Protein AF-A0AAW1F159-F1 (afdb_monomer_lite)

Foldseek 3Di:
DEDEEQEEEEEDEEAEDEEEYEHAEYEYDYEYQEYEEEDQYAEYEYDYEYAEYEYEDNYAEYEYEEEYQYYHYEYQYPYYDYWYFHFDQDPVRDTDRDGDPPPHPHDDD

Radius of gyration: 13.98 Å; chains: 1; bounding box: 42×28×31 Å

pLDDT: mean 75.84, std 18.67, range [32.16, 95.56]

Secondary structure (DSSP, 8-state):
----SSEEEEEE-SSEEEEEE-SSEEEEEE--SEEEEEE--SEEEEEE--SEEEEEE--SEEEEEEEESEEEEEE--SEEEEEEEEEEE-TTS-EEEEE-----B----

Sequence (109 aa):
MLSANQNVYILSANQSVYILSANQNVFILSANQSDYILSANQSVYILSANHSVYILLANQRCYILLANQSVYIFSVNPSVYILSANQSPLPDGIMVLNIFTVKVVRLCC

Organism: Zoarces viviparus (NCBI:txid48416)

Structure (mmCIF, N/CA/C/O backbone):
data_AF-A0AAW1F159-F1
#
_entry.id   AF-A0AAW1F159-F1
#
loop_
_atom_site.group_PDB
_atom_site.id
_atom_site.type_symbol
_atom_site.label_atom_id
_atom_site.label_alt_id
_atom_site.label_comp_id
_atom_site.label_asym_id
_atom_site.label_entity_id
_atom_site.label_seq_id
_atom_site.pdbx_PDB_ins_code
_atom_site.Cartn_x
_atom_site.Cartn_y
_atom_site.Cartn_z
_atom_site.occupancy
_atom_site.B_iso_or_equiv
_atom_site.auth_seq_id
_atom_site.auth_comp_id
_atom_site.auth_asym_id
_atom_site.auth_atom_id
_atom_site.pdbx_PDB_model_num
ATOM 1 N N . MET A 1 1 ? -13.093 2.310 -7.317 1.00 49.03 1 MET A N 1
ATOM 2 C CA . MET A 1 1 ? -13.954 1.498 -6.426 1.00 49.03 1 MET A CA 1
ATOM 3 C C . MET A 1 1 ? -14.195 2.304 -5.157 1.00 49.03 1 MET A C 1
ATOM 5 O O . MET A 1 1 ? -13.212 2.775 -4.605 1.00 49.03 1 MET A O 1
ATOM 9 N N . LEU A 1 2 ? -15.447 2.531 -4.746 1.00 47.19 2 LEU A N 1
ATOM 10 C CA . LEU A 1 2 ? -15.790 3.246 -3.507 1.00 47.19 2 LEU A CA 1
ATOM 11 C C . LEU A 1 2 ? -16.521 2.255 -2.591 1.00 47.19 2 LEU A C 1
ATOM 13 O O . LEU A 1 2 ? -17.503 1.653 -3.014 1.00 47.19 2 LEU A O 1
ATOM 17 N N . SER A 1 3 ? -16.018 2.032 -1.379 1.00 53.12 3 SER A N 1
ATOM 18 C CA . SER A 1 3 ? -16.611 1.118 -0.395 1.00 53.12 3 SER A CA 1
ATOM 19 C C . SER A 1 3 ? -16.647 1.824 0.956 1.00 53.12 3 SER A C 1
ATOM 21 O O . SER A 1 3 ? -15.638 2.419 1.335 1.00 53.12 3 SER A O 1
ATOM 23 N N . ALA A 1 4 ? -17.806 1.784 1.619 1.00 55.59 4 ALA A N 1
ATOM 24 C CA . ALA A 1 4 ? -18.056 2.323 2.954 1.00 55.59 4 ALA A CA 1
ATOM 25 C C . ALA A 1 4 ? -18.418 1.159 3.892 1.00 55.59 4 ALA A C 1
ATOM 27 O O . ALA A 1 4 ? -19.584 0.906 4.176 1.00 55.59 4 ALA A O 1
ATOM 28 N N . ASN A 1 5 ? -17.402 0.409 4.308 1.00 65.94 5 ASN A N 1
ATOM 29 C CA . ASN A 1 5 ? -17.491 -0.738 5.206 1.00 65.94 5 ASN A CA 1
ATOM 30 C C . ASN A 1 5 ? -16.490 -0.559 6.358 1.00 65.94 5 ASN A C 1
ATOM 32 O O . ASN A 1 5 ? -15.512 0.170 6.243 1.00 65.94 5 ASN A O 1
ATOM 36 N N . GLN A 1 6 ? -16.678 -1.247 7.486 1.00 80.56 6 GLN A N 1
ATOM 37 C CA . GLN A 1 6 ? -15.683 -1.182 8.570 1.00 80.56 6 GLN A CA 1
ATOM 38 C C . GLN A 1 6 ? -14.305 -1.676 8.097 1.00 80.56 6 GLN A C 1
ATOM 40 O O . GLN A 1 6 ? -13.294 -1.023 8.352 1.00 80.56 6 GLN A O 1
ATOM 45 N N . ASN A 1 7 ? -14.282 -2.772 7.334 1.00 88.19 7 ASN A N 1
ATOM 46 C CA . ASN A 1 7 ? -13.071 -3.362 6.774 1.00 88.19 7 ASN A CA 1
ATOM 47 C C . ASN A 1 7 ? -13.204 -3.501 5.254 1.00 88.19 7 ASN A C 1
ATOM 49 O O . ASN A 1 7 ? -14.225 -3.991 4.767 1.00 88.19 7 ASN A O 1
ATOM 53 N N . VAL A 1 8 ? -12.168 -3.113 4.511 1.00 90.62 8 VAL A N 1
ATOM 54 C CA . VAL A 1 8 ? -12.130 -3.221 3.046 1.00 90.62 8 VAL A CA 1
ATOM 55 C C . VAL A 1 8 ? -10.841 -3.895 2.593 1.00 90.62 8 VAL A C 1
ATOM 57 O O . VAL A 1 8 ? -9.750 -3.535 3.033 1.00 90.62 8 VAL A O 1
ATOM 60 N N . TYR A 1 9 ? -10.982 -4.840 1.665 1.00 90.88 9 TYR A N 1
ATOM 61 C CA . TYR A 1 9 ? -9.877 -5.503 0.981 1.00 90.88 9 TYR A CA 1
ATOM 62 C C . TYR A 1 9 ? -9.941 -5.163 -0.503 1.00 90.88 9 TYR A C 1
ATOM 64 O O . TYR A 1 9 ? -10.987 -5.313 -1.135 1.00 90.88 9 TYR A O 1
ATOM 72 N N . ILE A 1 10 ? -8.829 -4.686 -1.051 1.00 90.81 10 ILE A N 1
ATOM 73 C CA . ILE A 1 10 ? -8.719 -4.290 -2.452 1.00 90.81 10 ILE A CA 1
ATOM 74 C C . ILE A 1 10 ? -7.604 -5.107 -3.083 1.00 90.81 10 ILE A C 1
ATOM 76 O O . ILE A 1 10 ? -6.463 -5.038 -2.636 1.00 90.81 10 ILE A O 1
ATOM 80 N N . LEU A 1 11 ? -7.952 -5.858 -4.125 1.00 92.94 11 LEU A N 1
ATOM 81 C CA . LEU A 1 11 ? -7.017 -6.586 -4.972 1.00 92.94 11 LEU A CA 1
ATOM 82 C C . LEU A 1 11 ? -7.142 -6.053 -6.396 1.00 92.94 11 LEU A C 1
ATOM 84 O O . LEU A 1 11 ? -8.253 -5.957 -6.920 1.00 92.94 11 LEU A O 1
ATOM 88 N N . SER A 1 12 ? -6.023 -5.713 -7.030 1.00 89.56 12 SER A N 1
ATOM 89 C CA . SER A 1 12 ? -6.037 -5.299 -8.433 1.00 89.56 12 SER A CA 1
ATOM 90 C C . SER A 1 12 ? -4.783 -5.727 -9.191 1.00 89.56 12 SER A C 1
ATOM 92 O O . SER A 1 12 ? -3.685 -5.712 -8.632 1.00 89.56 12 SER A O 1
ATOM 94 N N . ALA A 1 13 ? -4.990 -6.101 -10.455 1.00 91.25 13 ALA A N 1
ATOM 95 C CA . ALA A 1 13 ? -3.959 -6.440 -11.429 1.00 91.25 13 ALA A CA 1
ATOM 96 C C . ALA A 1 13 ? -4.412 -5.941 -12.814 1.00 91.25 13 ALA A C 1
ATOM 98 O O . ALA A 1 13 ? -5.164 -6.608 -13.518 1.00 91.25 13 ALA A O 1
ATOM 99 N N . ASN A 1 14 ? -4.031 -4.717 -13.157 1.00 87.88 14 ASN A N 1
ATOM 100 C CA . ASN A 1 14 ? -4.436 -3.949 -14.328 1.00 87.88 14 ASN A CA 1
ATOM 101 C C . ASN A 1 14 ? -3.272 -3.056 -14.787 1.00 87.88 14 ASN A C 1
ATOM 103 O O . ASN A 1 14 ? -2.267 -2.904 -14.097 1.00 87.88 14 ASN A O 1
ATOM 107 N N . GLN A 1 15 ? -3.419 -2.395 -15.937 1.00 88.38 15 GLN A N 1
ATOM 108 C CA . GLN A 1 15 ? -2.436 -1.397 -16.370 1.00 88.38 15 GLN A CA 1
ATOM 109 C C . GLN A 1 15 ? -2.372 -0.209 -15.398 1.00 88.38 15 GLN A C 1
ATOM 111 O O . GLN A 1 15 ? -1.308 0.086 -14.861 1.00 88.38 15 GLN A O 1
ATOM 116 N N . SER A 1 16 ? -3.510 0.424 -15.114 1.00 91.19 16 SER A N 1
ATOM 117 C CA . SER A 1 16 ? -3.578 1.583 -14.219 1.00 91.19 16 SER A CA 1
ATOM 118 C C . SER A 1 16 ? -4.749 1.466 -13.257 1.00 91.19 16 SER A C 1
ATOM 120 O O . SER A 1 16 ? -5.855 1.125 -13.682 1.00 91.19 16 SER A O 1
ATOM 122 N N . VAL A 1 17 ? -4.534 1.782 -11.977 1.00 92.69 17 VAL A N 1
ATOM 123 C CA . VAL A 1 17 ? -5.593 1.733 -10.959 1.00 92.69 17 VAL A CA 1
ATOM 124 C C . VAL A 1 17 ? -5.616 3.000 -10.111 1.00 92.69 17 VAL A C 1
ATOM 126 O O . VAL A 1 17 ? -4.591 3.529 -9.686 1.00 92.69 17 VAL A O 1
ATOM 129 N N . TYR A 1 18 ? -6.836 3.469 -9.843 1.00 91.94 18 TYR A N 1
ATOM 130 C CA . TYR A 1 18 ? -7.114 4.529 -8.883 1.00 91.94 18 TYR A CA 1
ATOM 131 C C . TYR A 1 18 ? -7.924 3.971 -7.711 1.00 91.94 18 TYR A C 1
ATOM 133 O O . TYR A 1 18 ? -9.034 3.451 -7.891 1.00 91.94 18 TYR A O 1
ATOM 141 N N . ILE A 1 19 ? -7.377 4.091 -6.503 1.00 90.81 19 ILE A N 1
ATOM 142 C CA . ILE A 1 19 ? -7.993 3.609 -5.266 1.00 90.81 19 ILE A CA 1
ATOM 143 C C . ILE A 1 19 ? -8.336 4.802 -4.378 1.00 90.81 19 ILE A C 1
ATOM 145 O O . ILE A 1 19 ? -7.462 5.591 -4.030 1.00 90.81 19 ILE A O 1
ATOM 149 N N . LEU A 1 20 ? -9.605 4.885 -3.970 1.00 91.62 20 LEU A N 1
ATOM 150 C CA . LEU A 1 20 ? -10.101 5.834 -2.977 1.00 91.62 20 LEU A CA 1
ATOM 151 C C . LEU A 1 20 ? -10.792 5.067 -1.851 1.00 91.62 20 LEU A C 1
ATOM 153 O O . LEU A 1 20 ? -11.692 4.269 -2.113 1.00 91.62 20 LEU A O 1
ATOM 157 N N . SER A 1 21 ? -10.384 5.303 -0.604 1.00 86.44 21 SER A N 1
ATOM 158 C CA . SER A 1 21 ? -10.964 4.615 0.555 1.00 86.44 21 SER A CA 1
ATOM 159 C C . SER A 1 21 ? -11.123 5.522 1.778 1.00 86.44 21 SER A C 1
ATOM 161 O O . SER A 1 21 ? -10.233 6.319 2.083 1.00 86.44 21 SER A O 1
ATOM 163 N N . ALA A 1 22 ? -12.261 5.367 2.465 1.00 89.81 22 ALA A N 1
ATOM 164 C CA . ALA A 1 22 ? -12.587 6.019 3.732 1.00 89.81 22 ALA A CA 1
ATOM 165 C C . ALA A 1 22 ? -13.399 5.062 4.629 1.00 89.81 22 ALA A C 1
ATOM 167 O O . ALA A 1 22 ? -14.617 4.962 4.527 1.00 89.81 22 ALA A O 1
ATOM 168 N N . ASN A 1 23 ? -12.689 4.300 5.452 1.00 87.94 23 ASN A N 1
ATOM 169 C CA . ASN A 1 23 ? -13.107 3.120 6.206 1.00 87.94 23 ASN A CA 1
ATOM 170 C C . ASN A 1 23 ? -12.268 3.014 7.495 1.00 87.94 23 ASN A C 1
ATOM 172 O O . ASN A 1 23 ? -11.273 3.722 7.667 1.00 87.94 23 ASN A O 1
ATOM 176 N N . GLN A 1 24 ? -12.622 2.116 8.419 1.00 88.94 24 GLN A N 1
ATOM 177 C CA . GLN A 1 24 ? -11.796 1.930 9.620 1.00 88.94 24 GLN A CA 1
ATOM 178 C C . GLN A 1 24 ? -10.486 1.221 9.271 1.00 88.94 24 GLN A C 1
ATOM 180 O O . GLN A 1 24 ? -9.414 1.769 9.523 1.00 88.94 24 GLN A O 1
ATOM 185 N N . ASN A 1 25 ? -10.561 0.049 8.634 1.00 92.31 25 ASN A N 1
ATOM 186 C CA . ASN A 1 25 ? -9.383 -0.721 8.239 1.00 92.31 25 ASN A CA 1
ATOM 187 C C . ASN A 1 25 ? -9.386 -1.012 6.740 1.00 92.31 25 ASN A C 1
ATOM 189 O O . ASN A 1 25 ? -10.382 -1.481 6.187 1.00 92.31 25 ASN A O 1
ATOM 193 N N . VAL A 1 26 ? -8.251 -0.774 6.083 1.00 94.00 26 VAL A N 1
ATOM 194 C CA . VAL A 1 26 ? -8.095 -1.047 4.651 1.00 94.00 26 VAL A CA 1
ATOM 195 C C . VAL A 1 26 ? -6.826 -1.840 4.387 1.00 94.00 26 VAL A C 1
ATOM 197 O O . VAL A 1 26 ? -5.746 -1.481 4.855 1.00 94.00 26 VAL A O 1
ATOM 200 N N . PHE A 1 27 ? -6.968 -2.894 3.592 1.00 95.25 27 PHE A N 1
ATOM 201 C CA . PHE A 1 27 ? -5.862 -3.659 3.039 1.00 95.25 27 PHE A CA 1
ATOM 202 C C . PHE A 1 27 ? -5.862 -3.531 1.515 1.00 95.25 27 PHE A C 1
ATOM 204 O O . PHE A 1 27 ? -6.857 -3.849 0.861 1.00 95.25 27 PHE A O 1
ATOM 211 N N . ILE A 1 28 ? -4.750 -3.066 0.953 1.00 94.88 28 ILE A N 1
ATOM 212 C CA . ILE A 1 28 ? -4.564 -2.904 -0.490 1.00 94.88 28 ILE A CA 1
ATOM 213 C C . ILE A 1 28 ? -3.439 -3.827 -0.942 1.00 94.88 28 ILE A C 1
ATOM 215 O O . ILE A 1 28 ? -2.323 -3.730 -0.435 1.00 94.88 28 ILE A O 1
ATOM 219 N N . LEU A 1 29 ? -3.742 -4.676 -1.921 1.00 95.56 29 LEU A N 1
ATOM 22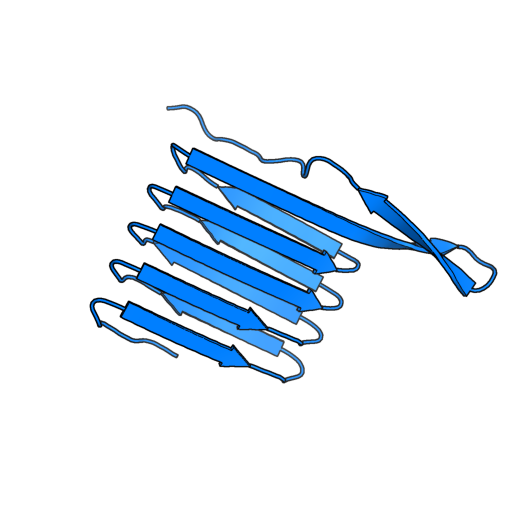0 C CA . LEU A 1 29 ? -2.777 -5.461 -2.675 1.00 95.56 29 LEU A CA 1
ATOM 221 C C . LEU A 1 29 ? -2.867 -5.088 -4.154 1.00 95.56 29 LEU A C 1
ATOM 223 O O . LEU A 1 29 ? -3.918 -5.254 -4.782 1.00 95.56 29 LEU A O 1
ATOM 227 N N . SER A 1 30 ? -1.768 -4.596 -4.715 1.00 91.81 30 SER A N 1
ATOM 228 C CA . SER A 1 30 ? -1.721 -4.202 -6.118 1.00 91.81 30 SER A CA 1
ATOM 229 C C . SER A 1 30 ? -0.469 -4.673 -6.848 1.00 91.81 30 SER A C 1
ATOM 231 O O . SER A 1 30 ? 0.639 -4.654 -6.311 1.00 91.81 30 SER A O 1
ATOM 233 N N . ALA A 1 31 ? -0.685 -5.112 -8.088 1.00 92.44 31 ALA A N 1
ATOM 234 C CA . ALA A 1 31 ? 0.351 -5.506 -9.034 1.00 92.44 31 ALA A CA 1
ATOM 235 C C . ALA A 1 31 ? -0.008 -4.942 -10.418 1.00 92.44 31 ALA A C 1
ATOM 237 O O . ALA A 1 31 ? -0.609 -5.616 -11.254 1.00 92.44 31 ALA A O 1
ATOM 238 N N . ASN A 1 32 ? 0.305 -3.665 -10.618 1.00 90.44 32 ASN A N 1
ATOM 239 C CA . ASN A 1 32 ? -0.120 -2.844 -11.748 1.00 90.44 32 ASN A CA 1
ATOM 240 C C . ASN A 1 32 ? 1.072 -2.125 -12.389 1.00 90.44 32 ASN A C 1
ATOM 242 O O . ASN A 1 32 ? 2.143 -2.006 -11.795 1.00 90.44 32 ASN A O 1
ATOM 246 N N . GLN A 1 33 ? 0.900 -1.565 -13.588 1.00 90.25 33 GLN A N 1
ATOM 247 C CA . GLN A 1 33 ? 1.932 -0.679 -14.134 1.00 90.25 33 GLN A CA 1
ATOM 248 C C . GLN A 1 33 ? 1.970 0.638 -13.344 1.00 90.25 33 GLN A C 1
ATOM 250 O O . GLN A 1 33 ? 3.043 1.058 -12.912 1.00 90.25 33 GLN A O 1
ATOM 255 N N . SER A 1 34 ? 0.812 1.264 -13.119 1.00 90.69 34 SER A N 1
ATOM 256 C CA . SER A 1 34 ? 0.704 2.536 -12.393 1.00 90.69 34 SER A CA 1
ATOM 257 C C . SER A 1 34 ? -0.426 2.536 -11.368 1.00 90.69 34 SER A C 1
ATOM 259 O O . SER A 1 34 ? -1.568 2.256 -11.724 1.00 90.69 34 SER A O 1
ATOM 261 N N . ASP A 1 35 ? -0.135 2.968 -10.139 1.00 92.75 35 ASP A N 1
ATOM 262 C CA . ASP A 1 35 ? -1.158 3.177 -9.108 1.00 92.75 35 ASP A CA 1
ATOM 263 C C . ASP A 1 35 ? -1.206 4.593 -8.565 1.00 92.75 35 ASP A C 1
ATOM 265 O O . ASP A 1 35 ? -0.180 5.223 -8.294 1.00 92.75 35 ASP A O 1
ATOM 269 N N . TYR A 1 36 ? -2.433 5.028 -8.292 1.00 93.88 36 TYR A N 1
ATOM 270 C CA . TYR A 1 36 ? -2.720 6.174 -7.449 1.00 93.88 36 TYR A CA 1
ATOM 271 C C . TYR A 1 36 ? -3.625 5.754 -6.289 1.00 93.88 36 TYR A C 1
ATOM 273 O O . TYR A 1 36 ? -4.751 5.292 -6.496 1.00 93.88 36 TYR A O 1
ATOM 281 N N . ILE A 1 37 ? -3.145 5.936 -5.060 1.00 92.69 37 ILE A N 1
ATOM 282 C CA . ILE A 1 37 ? -3.854 5.546 -3.840 1.00 92.69 37 ILE A CA 1
ATOM 283 C C . ILE A 1 37 ? -4.130 6.786 -2.992 1.00 92.69 37 ILE A C 1
ATOM 285 O O . ILE A 1 37 ? -3.203 7.453 -2.538 1.00 92.69 37 ILE A O 1
ATOM 289 N N . LEU A 1 38 ? -5.409 7.050 -2.729 1.00 93.00 38 LEU A N 1
ATOM 290 C CA . LEU A 1 38 ? -5.883 8.048 -1.776 1.00 93.00 38 LEU A CA 1
ATOM 291 C C . LEU A 1 38 ? -6.646 7.363 -0.642 1.00 93.00 38 LEU A C 1
ATOM 293 O O . LEU A 1 38 ? -7.591 6.600 -0.861 1.00 93.00 38 LEU A O 1
ATOM 297 N N . SER A 1 39 ? -6.235 7.634 0.590 1.00 90.00 39 SER A N 1
ATOM 298 C CA . SER A 1 39 ? -6.777 6.950 1.757 1.00 90.00 39 SER A CA 1
ATOM 299 C C . SER A 1 39 ? -6.924 7.889 2.949 1.00 90.00 39 SER A C 1
ATOM 301 O O . SER A 1 39 ? -5.954 8.537 3.343 1.00 90.00 39 SER A O 1
ATOM 303 N N . ALA A 1 40 ? -8.106 7.857 3.566 1.00 91.31 40 ALA A N 1
ATOM 304 C CA . ALA A 1 40 ? -8.420 8.520 4.829 1.00 91.31 40 ALA A CA 1
ATOM 305 C C . ALA A 1 40 ? -9.131 7.538 5.779 1.00 91.31 40 ALA A C 1
ATOM 307 O O . ALA A 1 40 ? -10.354 7.430 5.792 1.00 91.31 40 ALA A O 1
ATOM 308 N N . ASN A 1 41 ? -8.352 6.770 6.537 1.00 89.69 41 ASN A N 1
ATOM 309 C CA . ASN A 1 41 ? -8.787 5.598 7.295 1.00 89.69 41 ASN A CA 1
ATOM 310 C C . ASN A 1 41 ? -8.167 5.573 8.701 1.00 89.69 41 ASN A C 1
ATOM 312 O O . ASN A 1 41 ? -7.191 6.266 8.980 1.00 89.69 41 ASN A O 1
ATOM 316 N N . GLN A 1 42 ? -8.657 4.716 9.599 1.00 90.00 42 GLN A N 1
ATOM 317 C CA . GLN A 1 42 ? -7.990 4.543 10.893 1.00 90.00 42 GLN A CA 1
ATOM 318 C C . GLN A 1 42 ? -6.662 3.788 10.733 1.00 90.00 42 GLN A C 1
ATOM 320 O O . GLN A 1 42 ? -5.611 4.290 11.138 1.00 90.00 42 GLN A O 1
ATOM 325 N N . SER A 1 43 ? -6.704 2.617 10.098 1.00 91.62 43 SER A N 1
ATOM 326 C CA . SER A 1 43 ? -5.533 1.771 9.859 1.00 91.62 43 SER A CA 1
ATOM 327 C C . SER A 1 43 ? -5.460 1.339 8.401 1.00 91.62 43 SER A C 1
ATOM 329 O O . SER A 1 43 ? -6.461 0.910 7.826 1.00 91.62 43 SER A O 1
ATOM 331 N N . VAL A 1 44 ? -4.268 1.410 7.807 1.00 93.31 44 VAL A N 1
ATOM 332 C CA . VAL A 1 44 ? -4.050 0.980 6.420 1.00 93.31 44 VAL A CA 1
ATOM 333 C C . VAL A 1 44 ? -2.813 0.123 6.279 1.00 93.31 44 VAL A C 1
ATOM 335 O O . VAL A 1 44 ? -1.750 0.446 6.811 1.00 93.31 44 VAL A O 1
ATOM 338 N N . TYR A 1 45 ? -2.967 -0.942 5.501 1.00 95.12 45 TYR A N 1
ATOM 339 C CA . TYR A 1 45 ? -1.884 -1.777 5.024 1.00 95.12 45 TYR A CA 1
ATOM 340 C C . TYR A 1 45 ? -1.844 -1.745 3.496 1.00 95.12 45 TYR A C 1
ATOM 342 O O . TYR A 1 45 ? -2.858 -2.001 2.845 1.00 95.12 45 TYR A O 1
ATOM 350 N N . ILE A 1 46 ? -0.684 -1.430 2.925 1.00 93.38 46 ILE A N 1
ATOM 351 C CA . ILE A 1 46 ? -0.475 -1.393 1.473 1.00 93.38 46 ILE A CA 1
ATOM 352 C C . ILE A 1 46 ? 0.676 -2.323 1.119 1.00 93.38 46 ILE A C 1
ATOM 354 O O . ILE A 1 46 ? 1.782 -2.157 1.631 1.00 93.38 46 ILE A O 1
ATOM 358 N N . LEU A 1 47 ? 0.410 -3.252 0.206 1.00 94.19 47 LEU A N 1
ATOM 359 C CA . LEU A 1 47 ? 1.402 -4.067 -0.475 1.00 94.19 47 LEU A CA 1
ATOM 360 C C . LEU A 1 47 ? 1.304 -3.793 -1.975 1.00 94.19 47 LEU A C 1
ATOM 362 O O . LEU A 1 47 ? 0.254 -4.016 -2.576 1.00 94.19 47 LEU A O 1
ATOM 366 N N . SER A 1 48 ? 2.382 -3.293 -2.572 1.00 89.75 48 SER A N 1
ATOM 367 C CA . SER A 1 48 ? 2.385 -2.913 -3.986 1.00 89.75 48 SER A CA 1
ATOM 368 C C . SER A 1 48 ? 3.685 -3.308 -4.681 1.00 89.75 48 SER A C 1
ATOM 370 O O . SER A 1 48 ? 4.771 -3.119 -4.126 1.00 89.75 48 SER A O 1
ATOM 372 N N . ALA A 1 49 ? 3.551 -3.866 -5.887 1.00 90.00 49 ALA A N 1
ATOM 373 C CA . ALA A 1 49 ? 4.648 -4.282 -6.755 1.00 90.00 49 ALA A CA 1
ATOM 374 C C . ALA A 1 49 ? 4.377 -3.839 -8.203 1.00 90.00 49 ALA A C 1
ATOM 376 O O . ALA A 1 49 ? 3.738 -4.546 -8.983 1.00 90.00 49 ALA A O 1
ATOM 377 N N . ASN A 1 50 ? 4.847 -2.642 -8.542 1.00 86.69 50 ASN A N 1
ATOM 378 C CA . ASN A 1 50 ? 4.420 -1.851 -9.690 1.00 86.69 50 ASN A CA 1
ATOM 379 C C . ASN A 1 50 ? 5.588 -1.093 -10.341 1.00 86.69 50 ASN A C 1
ATOM 381 O O . ASN A 1 50 ? 6.635 -0.877 -9.737 1.00 86.69 50 ASN A O 1
ATOM 385 N N . HIS A 1 51 ? 5.393 -0.570 -11.554 1.00 85.81 51 HIS A N 1
ATOM 386 C CA . HIS A 1 51 ? 6.379 0.340 -12.147 1.00 85.81 51 HIS A CA 1
ATOM 387 C C . HIS A 1 51 ? 6.362 1.706 -11.436 1.00 85.81 51 HIS A C 1
ATOM 389 O O . HIS A 1 51 ? 7.395 2.168 -10.952 1.00 85.81 51 HIS A O 1
ATOM 395 N N . SER A 1 52 ? 5.181 2.315 -11.301 1.00 85.25 52 SER A N 1
ATOM 396 C CA . SER A 1 52 ? 5.001 3.635 -10.687 1.00 85.25 52 SER A CA 1
ATOM 397 C C . SER A 1 52 ? 3.892 3.634 -9.643 1.00 85.25 52 SER A C 1
ATOM 399 O O . SER A 1 52 ? 2.806 3.108 -9.882 1.00 85.25 52 SER A O 1
ATOM 401 N N . VAL A 1 53 ? 4.134 4.274 -8.498 1.00 86.31 53 VAL A N 1
ATOM 402 C CA . VAL A 1 53 ? 3.126 4.428 -7.440 1.00 86.31 53 VAL A CA 1
ATOM 403 C C . VAL A 1 53 ? 3.136 5.825 -6.847 1.00 86.31 53 VAL A C 1
ATOM 405 O O . VAL A 1 53 ? 4.179 6.341 -6.440 1.00 86.31 53 VAL A O 1
ATOM 408 N N . TYR A 1 54 ? 1.938 6.390 -6.730 1.00 88.38 54 TYR A N 1
ATOM 409 C CA . TYR A 1 54 ? 1.662 7.591 -5.960 1.00 88.38 54 TYR A CA 1
ATOM 410 C C . TYR A 1 54 ? 0.693 7.279 -4.815 1.00 88.38 54 TYR A C 1
ATOM 412 O O . TYR A 1 54 ? -0.385 6.726 -5.036 1.00 88.38 54 TYR A O 1
ATOM 420 N N . ILE A 1 55 ? 1.062 7.647 -3.588 1.00 86.06 55 ILE A N 1
ATOM 421 C CA . ILE A 1 55 ? 0.256 7.401 -2.388 1.00 86.06 55 ILE A CA 1
ATOM 422 C C . ILE A 1 55 ? 0.057 8.705 -1.617 1.00 86.06 55 ILE A C 1
ATOM 424 O O . ILE A 1 55 ? 1.027 9.364 -1.247 1.00 86.06 55 ILE A O 1
ATOM 428 N N . LEU A 1 56 ? -1.198 9.029 -1.309 1.00 87.94 56 LEU A N 1
ATOM 429 C CA . LEU A 1 56 ? -1.594 10.119 -0.424 1.00 87.94 56 LEU A CA 1
ATOM 430 C C . LEU A 1 56 ? -2.411 9.565 0.753 1.00 87.94 56 LEU A C 1
ATOM 432 O O . LEU A 1 56 ? -3.496 9.011 0.560 1.00 87.94 56 LEU A O 1
ATOM 436 N N . LEU A 1 57 ? -1.885 9.710 1.973 1.00 82.88 57 LEU A N 1
ATOM 437 C CA . LEU A 1 57 ? -2.474 9.145 3.191 1.00 82.88 57 LEU A CA 1
ATOM 438 C C . LEU A 1 57 ? -2.791 10.211 4.245 1.00 82.88 57 LEU A C 1
ATOM 440 O O . LEU A 1 57 ? -1.939 11.038 4.582 1.00 82.88 57 LEU A O 1
ATOM 444 N N . ALA A 1 58 ? -3.993 10.109 4.809 1.00 87.25 58 ALA A N 1
ATOM 445 C CA . ALA A 1 58 ? -4.465 10.859 5.969 1.00 87.25 58 ALA A CA 1
ATOM 446 C C . ALA A 1 58 ? -5.140 9.901 6.973 1.00 87.25 58 ALA A C 1
ATOM 448 O O . ALA A 1 58 ? -6.356 9.887 7.145 1.00 87.25 58 ALA A O 1
ATOM 449 N N . ASN A 1 59 ? -4.327 9.058 7.605 1.00 84.75 59 ASN A N 1
ATOM 450 C CA . ASN A 1 59 ? -4.724 7.941 8.456 1.00 84.75 59 ASN A CA 1
ATOM 451 C C . ASN A 1 59 ? -4.086 8.026 9.848 1.00 84.75 59 ASN A C 1
ATOM 453 O O . ASN A 1 59 ? -3.082 8.712 10.012 1.00 84.75 59 ASN A O 1
ATOM 457 N N . GLN A 1 60 ? -4.576 7.266 10.839 1.00 82.88 60 GLN A N 1
ATOM 458 C CA . GLN A 1 60 ? -3.897 7.179 12.146 1.00 82.88 60 GLN A CA 1
ATOM 459 C C . GLN A 1 60 ? -2.658 6.272 12.095 1.00 82.88 60 GLN A C 1
ATOM 461 O O . GLN A 1 60 ? -1.585 6.648 12.571 1.00 82.88 60 GLN A O 1
ATOM 466 N N . ARG A 1 61 ? -2.798 5.071 11.522 1.00 83.50 61 ARG A N 1
ATOM 467 C CA . ARG A 1 61 ? -1.721 4.077 11.423 1.00 83.50 61 ARG A CA 1
ATOM 468 C C . ARG A 1 61 ? -1.565 3.565 10.004 1.00 83.50 61 ARG A C 1
ATOM 470 O O . ARG A 1 61 ? -2.545 3.168 9.378 1.00 83.50 61 ARG A O 1
ATOM 477 N N . CYS A 1 62 ? -0.322 3.504 9.538 1.00 81.88 62 CYS A N 1
ATOM 478 C CA . CYS A 1 62 ? 0.001 2.972 8.220 1.00 81.88 62 CYS A CA 1
ATOM 479 C C . CYS A 1 62 ? 1.180 2.019 8.245 1.00 81.88 62 CYS A C 1
ATOM 481 O O . CYS A 1 62 ? 2.217 2.321 8.837 1.00 81.88 62 CYS A O 1
ATOM 483 N N . TYR A 1 63 ? 1.024 0.924 7.513 1.00 86.38 63 TYR A N 1
ATOM 484 C CA . TYR A 1 63 ? 2.097 0.022 7.141 1.00 86.38 63 TYR A CA 1
ATOM 485 C C . TYR A 1 63 ? 2.138 -0.095 5.619 1.00 86.38 63 TYR A C 1
ATOM 487 O O . TYR A 1 63 ? 1.124 -0.386 4.986 1.00 86.38 63 TYR A O 1
ATOM 495 N N . ILE A 1 64 ? 3.298 0.162 5.025 1.00 85.31 64 ILE A N 1
ATOM 496 C CA . ILE A 1 64 ? 3.466 0.182 3.573 1.00 85.31 64 ILE A CA 1
ATOM 497 C C . ILE A 1 64 ? 4.681 -0.665 3.209 1.00 85.31 64 ILE A C 1
ATOM 499 O O . ILE A 1 64 ? 5.775 -0.428 3.723 1.00 85.31 64 ILE A O 1
ATOM 503 N N . LEU A 1 65 ? 4.484 -1.619 2.304 1.00 88.56 65 LEU A N 1
ATOM 504 C CA . LEU A 1 65 ? 5.536 -2.419 1.695 1.00 88.56 65 LEU A CA 1
ATOM 505 C C . LEU A 1 65 ? 5.487 -2.243 0.176 1.00 88.56 65 LEU A C 1
ATOM 507 O O . LEU A 1 65 ? 4.480 -2.567 -0.456 1.00 88.56 65 LEU A O 1
ATOM 511 N N . LEU A 1 66 ? 6.561 -1.709 -0.399 1.00 84.25 66 LEU A N 1
ATOM 512 C CA . LEU A 1 66 ? 6.637 -1.372 -1.820 1.00 84.25 66 LEU A CA 1
ATOM 513 C C . LEU A 1 66 ? 7.824 -2.058 -2.484 1.00 84.25 66 LEU A C 1
ATOM 515 O O . LEU A 1 66 ? 8.933 -2.025 -1.954 1.00 84.25 66 LEU A O 1
ATOM 519 N N . ALA A 1 67 ? 7.595 -2.613 -3.669 1.00 85.94 67 ALA A N 1
ATOM 520 C CA . ALA A 1 67 ? 8.619 -3.142 -4.561 1.00 85.94 67 ALA A CA 1
ATOM 521 C C . ALA A 1 67 ? 8.436 -2.520 -5.951 1.00 85.94 67 ALA A C 1
ATOM 523 O O . ALA A 1 67 ? 7.916 -3.162 -6.862 1.00 85.94 67 ALA A O 1
ATOM 524 N N . ASN A 1 68 ? 8.802 -1.240 -6.086 1.00 80.75 68 ASN A N 1
ATOM 525 C CA . ASN A 1 68 ? 8.421 -0.417 -7.23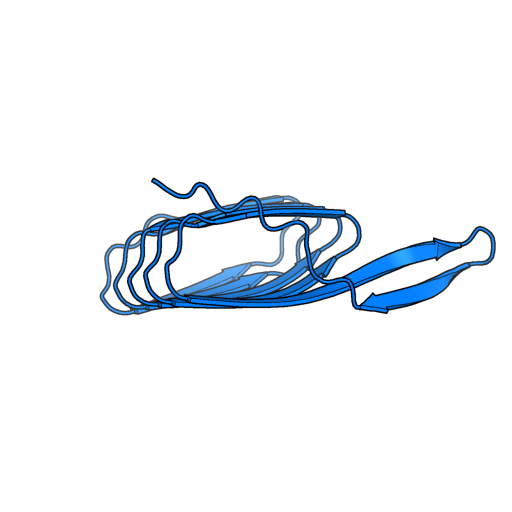5 1.00 80.75 68 ASN A CA 1
ATOM 526 C C . ASN A 1 68 ? 9.615 0.317 -7.853 1.00 80.75 68 ASN A C 1
ATOM 528 O O . ASN A 1 68 ? 10.586 0.610 -7.159 1.00 80.75 68 ASN A O 1
ATOM 532 N N . GLN A 1 69 ? 9.549 0.674 -9.138 1.00 81.12 69 GLN A N 1
ATOM 533 C CA . GLN A 1 69 ? 10.631 1.451 -9.767 1.00 81.12 69 GLN A CA 1
ATOM 534 C C . GLN A 1 69 ? 10.587 2.928 -9.351 1.00 81.12 69 GLN A C 1
ATOM 536 O O . GLN A 1 69 ? 11.610 3.502 -8.983 1.00 81.12 69 GLN A O 1
ATOM 541 N N . SER A 1 70 ? 9.395 3.530 -9.360 1.00 79.38 70 SER A N 1
ATOM 542 C CA . SER A 1 70 ? 9.162 4.923 -8.961 1.00 79.38 70 SER A CA 1
ATOM 543 C C . SER A 1 70 ? 8.100 5.019 -7.868 1.00 79.38 70 SER A C 1
ATOM 545 O O . SER A 1 70 ? 6.994 4.495 -8.013 1.00 79.38 70 SER A O 1
ATOM 547 N N . VAL A 1 71 ? 8.421 5.717 -6.773 1.00 77.56 71 VAL A N 1
ATOM 548 C CA . VAL A 1 71 ? 7.549 5.850 -5.597 1.00 77.56 71 VAL A CA 1
ATOM 549 C C . VAL A 1 71 ? 7.474 7.297 -5.130 1.00 77.56 71 VAL A C 1
ATOM 551 O O . VAL A 1 71 ? 8.492 7.910 -4.810 1.00 77.56 71 VAL A O 1
ATOM 554 N N . TYR A 1 72 ? 6.248 7.794 -4.987 1.00 79.56 72 TYR A N 1
ATOM 555 C CA . TYR A 1 72 ? 5.942 9.068 -4.344 1.00 79.56 72 TYR A CA 1
ATOM 556 C C . TYR A 1 72 ? 4.931 8.839 -3.223 1.00 79.56 72 TYR A C 1
ATOM 558 O O . TYR A 1 72 ? 3.840 8.325 -3.461 1.00 79.56 72 TYR A O 1
ATOM 566 N N . ILE A 1 73 ? 5.293 9.214 -1.994 1.00 75.44 73 ILE A N 1
ATOM 567 C CA . ILE A 1 73 ? 4.420 9.068 -0.825 1.00 75.44 73 ILE A CA 1
ATOM 568 C C . ILE A 1 73 ? 4.294 10.405 -0.121 1.00 75.44 73 ILE A C 1
ATOM 570 O O . ILE A 1 73 ? 5.285 11.022 0.271 1.00 75.44 73 ILE A O 1
ATOM 574 N N . PHE A 1 74 ? 3.050 10.796 0.103 1.00 77.44 74 PHE A N 1
ATOM 575 C CA . PHE A 1 74 ? 2.682 11.910 0.944 1.00 77.44 74 PHE A CA 1
ATOM 576 C C . PHE A 1 74 ? 1.821 11.411 2.099 1.00 77.44 74 PHE A C 1
ATOM 578 O O . PHE A 1 74 ? 0.854 10.673 1.900 1.00 77.44 74 PHE A O 1
ATOM 585 N N . SER A 1 75 ? 2.183 11.781 3.325 1.00 73.38 75 SER A N 1
ATOM 586 C CA . SER A 1 75 ? 1.511 11.264 4.513 1.00 73.38 75 SER A CA 1
ATOM 587 C C . SER A 1 75 ? 1.518 12.280 5.646 1.00 73.38 75 SER A C 1
ATOM 589 O O . SER A 1 75 ? 2.579 12.721 6.083 1.00 73.38 75 SER A O 1
ATOM 591 N N . VAL A 1 76 ? 0.335 12.547 6.197 1.00 75.56 76 VAL A N 1
ATOM 592 C CA . VAL A 1 76 ? 0.143 13.380 7.402 1.00 75.56 76 VAL A CA 1
ATOM 593 C C . VAL A 1 76 ? -0.158 12.544 8.651 1.00 75.56 76 VAL A C 1
ATOM 595 O O . VAL A 1 76 ? -0.676 13.030 9.651 1.00 75.56 76 VAL A O 1
ATOM 598 N N . ASN A 1 77 ? 0.171 11.256 8.603 1.00 70.56 77 ASN A N 1
ATOM 599 C CA . ASN A 1 77 ? -0.235 10.298 9.623 1.00 70.56 77 ASN A CA 1
ATOM 600 C C . ASN A 1 77 ? 0.637 10.401 10.895 1.00 70.56 77 ASN A C 1
ATOM 602 O O . ASN A 1 77 ? 1.861 10.602 10.814 1.00 70.56 77 ASN A O 1
ATOM 606 N N . PRO A 1 78 ? 0.059 10.170 12.085 1.00 65.12 78 PRO A N 1
ATOM 607 C CA . PRO A 1 78 ? 0.798 10.161 13.339 1.00 65.12 78 PRO A CA 1
ATOM 608 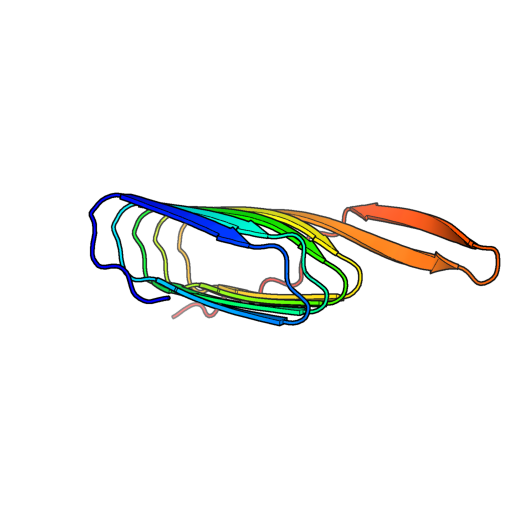C C . PRO A 1 78 ? 1.704 8.927 13.489 1.00 65.12 78 PRO A C 1
ATOM 610 O O . PRO A 1 78 ? 2.749 9.027 14.131 1.00 65.12 78 PRO A O 1
ATOM 613 N N . SER A 1 79 ? 1.381 7.785 12.870 1.00 71.31 79 SER A N 1
ATOM 614 C CA . SER A 1 79 ? 2.234 6.586 12.881 1.00 71.31 79 SER A CA 1
ATOM 615 C C . SER A 1 79 ? 2.348 5.955 11.495 1.00 71.31 79 SER A C 1
ATOM 617 O O . SER A 1 79 ? 1.346 5.551 10.903 1.00 71.31 79 SER A O 1
ATOM 619 N N . VAL A 1 80 ? 3.577 5.849 10.985 1.00 69.62 80 VAL A N 1
ATOM 620 C CA . VAL A 1 80 ? 3.860 5.294 9.656 1.00 69.62 80 VAL A CA 1
ATOM 621 C C . VAL A 1 80 ? 5.081 4.392 9.712 1.00 69.62 80 VAL A C 1
ATOM 623 O O . VAL A 1 80 ? 6.135 4.805 10.189 1.00 69.62 80 VAL A O 1
ATOM 626 N N . TYR A 1 81 ? 4.938 3.190 9.165 1.00 73.06 81 TYR A N 1
ATOM 627 C CA . TYR A 1 81 ? 6.040 2.302 8.837 1.00 73.06 81 TYR A CA 1
ATOM 628 C C . TYR A 1 81 ? 6.076 2.077 7.324 1.00 73.06 81 TYR A C 1
ATOM 630 O O . TYR A 1 81 ? 5.057 1.722 6.728 1.00 73.06 81 TYR A O 1
ATOM 638 N N . ILE A 1 82 ? 7.235 2.304 6.704 1.00 74.19 82 ILE A N 1
ATOM 639 C CA . ILE A 1 82 ? 7.434 2.127 5.262 1.00 74.19 82 ILE A CA 1
ATOM 640 C C . ILE A 1 82 ? 8.679 1.288 5.046 1.00 74.19 82 ILE A C 1
ATOM 642 O O . ILE A 1 82 ? 9.763 1.661 5.493 1.00 74.19 82 ILE A O 1
ATOM 646 N N . LEU A 1 83 ? 8.515 0.204 4.298 1.00 76.38 83 LEU A N 1
ATOM 647 C CA . LEU A 1 83 ? 9.607 -0.534 3.692 1.00 76.38 83 LEU A CA 1
ATOM 648 C C . LEU A 1 83 ? 9.479 -0.405 2.174 1.00 76.38 83 LEU A C 1
ATOM 650 O O . LEU A 1 83 ? 8.458 -0.784 1.603 1.00 76.38 83 LEU A O 1
ATOM 654 N N . SER A 1 84 ? 10.501 0.149 1.525 1.00 72.31 84 SER A N 1
ATOM 655 C CA . SER A 1 84 ? 10.528 0.305 0.070 1.00 72.31 84 SER A CA 1
ATOM 656 C C . SER A 1 84 ? 11.780 -0.329 -0.504 1.00 72.31 84 SER A C 1
ATOM 658 O O . SER A 1 84 ? 12.888 -0.091 -0.028 1.00 72.31 84 SER A O 1
ATOM 660 N N . ALA A 1 85 ? 11.570 -1.119 -1.542 1.00 71.62 85 ALA A N 1
ATOM 661 C CA . ALA A 1 85 ? 12.564 -1.771 -2.361 1.00 71.62 85 ALA A CA 1
ATOM 662 C C . ALA A 1 85 ? 12.490 -1.143 -3.753 1.00 71.62 85 ALA A C 1
ATOM 664 O O . ALA A 1 85 ? 11.633 -1.515 -4.556 1.00 71.62 85 ALA A O 1
ATOM 665 N N . ASN A 1 86 ? 13.358 -0.168 -4.030 1.00 65.25 86 ASN A N 1
ATOM 666 C CA . ASN A 1 86 ? 13.359 0.470 -5.341 1.00 65.25 86 ASN A CA 1
ATOM 667 C C . ASN A 1 86 ? 14.265 -0.305 -6.293 1.00 65.25 86 ASN A C 1
ATOM 669 O O . ASN A 1 86 ? 15.441 -0.515 -5.991 1.00 65.25 86 ASN A O 1
ATOM 673 N N . GLN A 1 87 ? 13.719 -0.703 -7.441 1.00 58.47 87 GLN A N 1
ATOM 674 C CA . GLN A 1 87 ? 14.489 -1.310 -8.523 1.00 58.47 87 GLN A CA 1
ATOM 675 C C . GLN A 1 87 ? 14.997 -0.205 -9.448 1.00 58.47 87 GLN A C 1
ATOM 677 O O . GLN A 1 87 ? 14.232 0.370 -10.218 1.00 58.47 87 GLN A O 1
ATOM 682 N N . SER A 1 88 ? 16.293 0.095 -9.372 1.00 51.72 88 SER A N 1
ATOM 683 C CA . SER A 1 88 ? 16.977 0.906 -10.382 1.00 51.72 88 SER A CA 1
ATOM 684 C C . SER A 1 88 ? 17.647 -0.032 -11.390 1.00 51.72 88 SER A C 1
ATOM 686 O O . SER A 1 88 ? 18.561 -0.759 -10.982 1.00 51.72 88 SER A O 1
ATOM 688 N N . PRO A 1 89 ? 17.233 -0.056 -12.671 1.00 48.66 89 PRO A N 1
ATOM 689 C CA . PRO A 1 89 ? 17.956 -0.812 -13.682 1.00 48.66 89 PRO A CA 1
ATOM 690 C C . PRO A 1 89 ? 19.316 -0.147 -13.924 1.00 48.66 89 PRO A C 1
ATOM 692 O O . PRO A 1 89 ? 19.387 1.013 -14.330 1.00 48.66 89 PRO A O 1
ATOM 695 N N . LEU A 1 90 ? 20.402 -0.871 -13.649 1.00 47.16 90 LEU A N 1
ATOM 696 C CA . LEU A 1 90 ? 21.719 -0.522 -14.183 1.00 47.16 90 LEU A CA 1
ATOM 697 C C . LEU A 1 90 ? 21.768 -0.869 -15.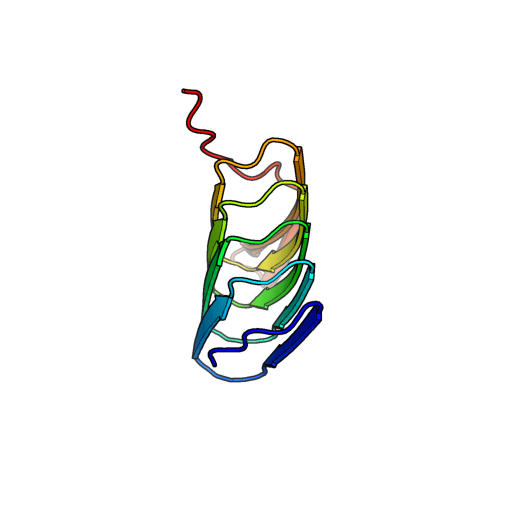687 1.00 47.16 90 LEU A C 1
ATOM 699 O O . LEU A 1 90 ? 20.988 -1.718 -16.129 1.00 47.16 90 LEU A O 1
ATOM 703 N N . PRO A 1 91 ? 22.686 -0.263 -16.470 1.00 45.16 91 PRO A N 1
ATOM 704 C CA . PRO A 1 91 ? 22.814 -0.504 -17.914 1.00 45.16 91 PRO A CA 1
ATOM 705 C C . PRO A 1 91 ? 22.935 -1.985 -18.319 1.00 45.16 91 PRO A C 1
ATOM 707 O O . PRO A 1 91 ? 22.573 -2.337 -19.437 1.00 45.16 91 PRO A O 1
ATOM 710 N N . ASP A 1 92 ? 23.363 -2.855 -17.398 1.00 44.88 92 ASP A N 1
ATOM 711 C CA . ASP A 1 92 ? 23.674 -4.265 -17.661 1.00 44.88 92 ASP A CA 1
ATOM 712 C C . ASP A 1 92 ? 22.585 -5.250 -17.185 1.00 44.88 92 ASP A C 1
ATOM 714 O O . ASP A 1 92 ? 22.837 -6.443 -17.027 1.00 44.88 92 ASP A O 1
ATOM 718 N N . GLY A 1 93 ? 21.366 -4.777 -16.899 1.00 41.78 93 GLY A N 1
ATOM 719 C CA . GLY A 1 93 ? 20.250 -5.643 -16.483 1.00 41.78 93 GLY A CA 1
ATOM 720 C C . GLY A 1 93 ? 20.330 -6.158 -15.038 1.00 41.78 93 GLY A C 1
ATOM 721 O O . GLY A 1 93 ? 19.485 -6.945 -14.611 1.00 41.78 93 GLY A O 1
ATOM 722 N N . ILE A 1 94 ? 21.308 -5.693 -14.255 1.00 36.91 94 ILE A N 1
ATOM 723 C CA . ILE A 1 94 ? 21.408 -5.966 -12.818 1.00 36.91 94 ILE A CA 1
ATOM 724 C C . ILE A 1 94 ? 20.397 -5.088 -12.072 1.00 36.91 94 ILE A C 1
ATOM 726 O O . ILE A 1 94 ? 20.431 -3.858 -12.152 1.00 36.91 94 ILE A O 1
ATOM 730 N N . MET A 1 95 ? 19.506 -5.732 -11.318 1.00 39.59 95 MET A N 1
ATOM 731 C CA . MET A 1 95 ? 18.525 -5.066 -10.462 1.00 39.59 95 MET A CA 1
ATOM 732 C C . MET A 1 95 ? 19.117 -4.884 -9.066 1.00 39.59 95 MET A C 1
ATOM 734 O O . MET A 1 95 ? 19.307 -5.856 -8.336 1.00 39.59 95 MET A O 1
ATOM 738 N N . VAL A 1 96 ? 19.418 -3.641 -8.686 1.00 40.38 96 VAL A N 1
ATOM 739 C CA . VAL A 1 96 ? 19.869 -3.328 -7.323 1.00 40.38 96 VAL A CA 1
ATOM 740 C C . VAL A 1 96 ? 18.648 -3.123 -6.437 1.00 40.38 96 VAL A C 1
ATOM 742 O O . VAL A 1 96 ? 17.818 -2.258 -6.710 1.00 40.38 96 VAL A O 1
ATOM 745 N N . LEU A 1 97 ? 18.552 -3.910 -5.364 1.00 43.91 97 LEU A N 1
ATOM 746 C CA . LEU A 1 97 ? 17.582 -3.697 -4.299 1.00 43.91 97 LEU A CA 1
ATOM 747 C C . LEU A 1 97 ? 18.068 -2.547 -3.414 1.00 43.91 97 LEU A C 1
ATOM 749 O O . LEU A 1 97 ? 18.837 -2.764 -2.478 1.00 43.91 97 LEU A O 1
ATOM 753 N N . ASN A 1 98 ? 17.628 -1.324 -3.697 1.00 48.62 98 ASN A N 1
ATOM 754 C CA . ASN A 1 98 ? 17.914 -0.213 -2.803 1.00 48.62 98 ASN A CA 1
ATOM 755 C C . ASN A 1 98 ? 16.816 -0.097 -1.742 1.00 48.62 98 ASN A C 1
ATOM 757 O O . ASN A 1 98 ? 15.696 0.334 -2.032 1.00 48.62 98 ASN A O 1
ATOM 761 N N . ILE A 1 99 ? 17.151 -0.476 -0.507 1.00 51.53 99 ILE A N 1
ATOM 762 C CA . ILE A 1 99 ? 16.307 -0.240 0.666 1.00 51.53 99 ILE A CA 1
ATOM 763 C C . ILE A 1 99 ? 16.545 1.206 1.109 1.00 51.53 99 ILE A C 1
ATOM 765 O O . ILE A 1 99 ? 17.436 1.486 1.908 1.00 51.53 99 ILE A O 1
ATOM 769 N N . PHE A 1 100 ? 15.784 2.144 0.546 1.00 49.50 100 PHE A N 1
ATOM 770 C CA . PHE A 1 100 ? 15.803 3.537 0.987 1.00 49.50 100 PHE A CA 1
ATOM 771 C C . PHE A 1 100 ? 14.663 3.806 1.966 1.00 49.50 100 PHE A C 1
ATOM 773 O O . PHE A 1 100 ? 13.517 3.410 1.749 1.00 49.50 100 PHE A O 1
ATOM 780 N N . THR A 1 101 ? 14.957 4.587 3.002 1.00 43.66 101 THR A N 1
ATOM 781 C CA . THR A 1 101 ? 13.941 5.344 3.731 1.00 43.66 101 THR A CA 1
ATOM 782 C C . THR A 1 101 ? 13.318 6.334 2.742 1.00 43.66 101 THR A C 1
ATOM 784 O O . THR A 1 101 ? 13.998 7.236 2.253 1.00 43.66 101 THR A O 1
ATOM 787 N N . VAL A 1 102 ? 12.046 6.141 2.381 1.00 48.22 102 VAL A N 1
ATOM 788 C CA . VAL A 1 102 ? 11.324 7.033 1.457 1.00 48.22 102 VAL A CA 1
ATOM 789 C C . VAL A 1 102 ? 11.399 8.473 1.977 1.00 48.22 102 VAL A C 1
ATOM 791 O O . VAL A 1 102 ? 11.299 8.699 3.184 1.00 48.22 102 VAL A O 1
ATOM 794 N N . LYS A 1 103 ? 11.548 9.459 1.079 1.00 41.75 103 LYS A N 1
ATOM 795 C CA . LYS A 1 103 ? 11.355 10.883 1.402 1.00 41.75 103 LYS A CA 1
ATOM 796 C C . LYS A 1 103 ? 9.887 11.091 1.793 1.00 41.75 103 LYS A C 1
ATOM 798 O O . LYS A 1 103 ? 9.053 11.446 0.968 1.00 41.75 103 LYS A O 1
ATOM 803 N N . VAL A 1 104 ? 9.556 10.811 3.049 1.00 48.56 104 VAL A N 1
ATOM 804 C CA . VAL A 1 104 ? 8.245 11.110 3.618 1.00 48.56 104 VAL A CA 1
ATOM 805 C C . VAL A 1 104 ? 8.221 12.604 3.890 1.00 48.56 104 VAL A C 1
ATOM 807 O O . VAL A 1 104 ? 8.857 13.083 4.828 1.00 48.56 104 VAL A O 1
ATOM 810 N N . VAL A 1 105 ? 7.495 13.353 3.065 1.00 47.69 105 VAL A N 1
ATOM 811 C CA . VAL A 1 105 ? 7.157 14.736 3.404 1.00 47.69 105 VAL A CA 1
ATOM 812 C C . VAL A 1 105 ? 6.051 14.671 4.450 1.00 47.69 105 VAL A C 1
ATOM 814 O O . VAL A 1 105 ? 4.898 14.382 4.135 1.00 47.69 105 VAL A O 1
ATOM 817 N N . ARG A 1 106 ? 6.430 14.880 5.712 1.00 46.12 106 ARG A N 1
ATOM 818 C CA . ARG A 1 106 ? 5.498 15.019 6.831 1.00 46.12 106 ARG A CA 1
ATOM 819 C C . ARG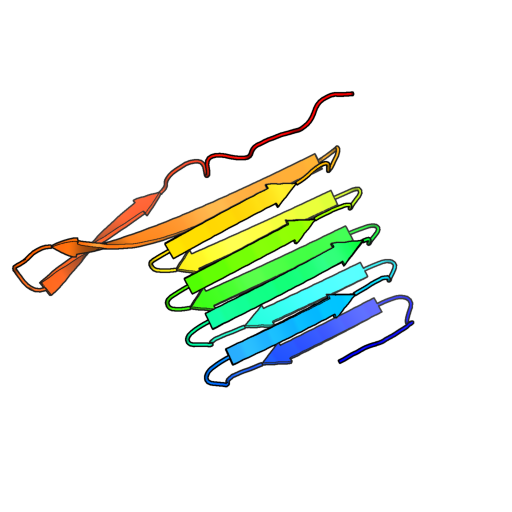 A 1 106 ? 5.186 16.507 6.986 1.00 46.12 106 ARG A C 1
ATOM 821 O O . ARG A 1 106 ? 6.070 17.270 7.366 1.00 46.12 106 ARG A O 1
ATOM 828 N N . LEU A 1 107 ? 3.963 16.933 6.675 1.00 40.25 107 LEU A N 1
ATOM 829 C CA . LEU A 1 107 ? 3.489 18.251 7.108 1.00 40.25 107 LEU A CA 1
ATOM 830 C C . LEU A 1 107 ? 3.246 18.164 8.619 1.00 40.25 107 LEU A C 1
ATOM 832 O O . LEU A 1 107 ? 2.275 17.546 9.049 1.00 40.25 107 LEU A O 1
ATOM 836 N N . CYS A 1 108 ? 4.156 18.720 9.418 1.00 32.16 108 CYS A N 1
ATOM 837 C CA . CYS A 1 108 ? 3.816 19.10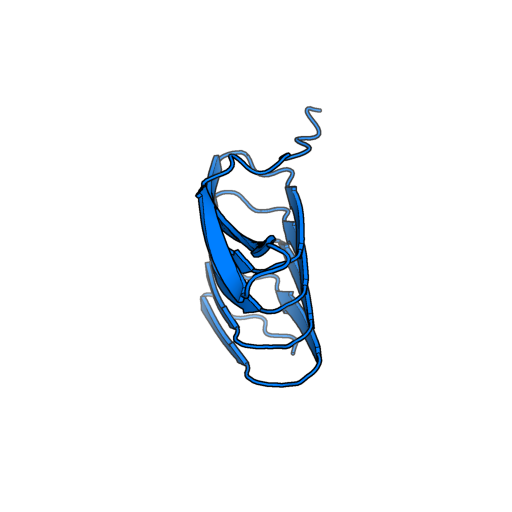1 10.784 1.00 32.16 108 CYS A CA 1
ATOM 838 C C . CYS A 1 108 ? 2.927 20.345 10.704 1.00 32.16 108 CYS A C 1
ATOM 840 O O . CYS A 1 108 ? 3.345 21.348 10.123 1.00 32.16 108 CYS A O 1
ATOM 842 N N . CYS A 1 109 ? 1.732 20.260 11.281 1.00 38.41 109 CYS A N 1
ATOM 843 C CA . CYS A 1 109 ? 1.044 21.420 11.835 1.00 38.41 109 CYS A CA 1
ATOM 844 C C . CYS A 1 109 ? 1.347 21.452 13.333 1.00 38.41 109 CYS A C 1
ATOM 846 O O . CYS A 1 109 ? 1.343 20.351 13.934 1.00 38.41 109 CYS A O 1
#